Protein AF-A0A820FFM6-F1 (afdb_monomer)

pLDDT: mean 94.33, std 5.83, range [55.03, 98.25]

Radius of gyration: 18.82 Å; Cα contacts (8 Å, |Δi|>4): 56; chains: 1; bounding box: 44×36×46 Å

Foldseek 3Di:
DDPPQPDKAKAACCLQPRVVLVDIDIDGRPVCVVVVQVVCCVPPNDGDPVSVVVVVVVCVVCPPVNSVVSVVVSVVVVVVVVVVVVVVCCVPVPPD

Organism: NCBI:txid433720

Sequence (96 aa):
MDTDGRVIRLDSMSKVLSAGMRLGFLTAPIPLWQKLVYHQQVTSMHASSLSQMVALKLLEKWGLSGFHQHTEQISKFYENQKVLMVNAIKKHLNGI

Nearest PDB structures (foldseek):
  6t8p-assembly1_A  TM=9.773E-01  e=1.285E-06  Homo sapiens
  4ge4-assembly1_A  TM=9.831E-01  e=1.466E-06  Homo sapiens
  4gdy-assembly1_B  TM=9.717E-01  e=2.482E-06  Homo sapiens
  2vgz-assembly1_A  TM=9.719E-01  e=3.024E-06  Homo sapiens
  6t8p-assembly1_B  TM=9.700E-01  e=3.684E-06  Homo sapiens

Secondary structure (DSSP, 8-state):
--SSS-PPEEEEGGGTTTGGG--EEEE--HHHHHHHHHHHHHHT-SS-HHHHHHHHHHHH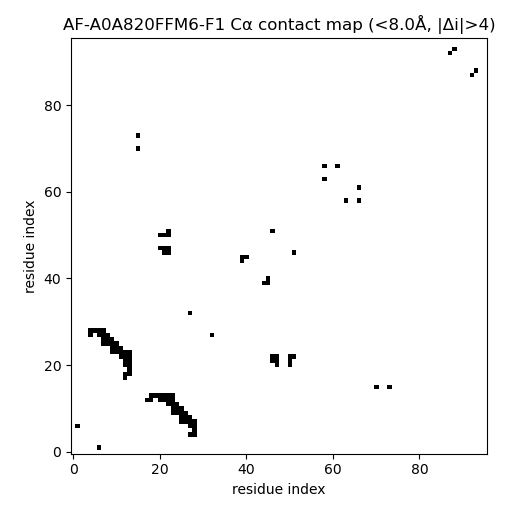HHHHHHHHHHHHHHHHHHHHHHHHHHHHHHHHSTT-

Structure (mmCIF, N/CA/C/O backbone):
data_AF-A0A820FFM6-F1
#
_entry.id   AF-A0A820FFM6-F1
#
loop_
_atom_site.group_PDB
_atom_site.id
_atom_site.type_symbol
_atom_site.label_atom_id
_atom_site.label_alt_id
_atom_site.label_comp_id
_atom_site.label_asym_id
_atom_site.labe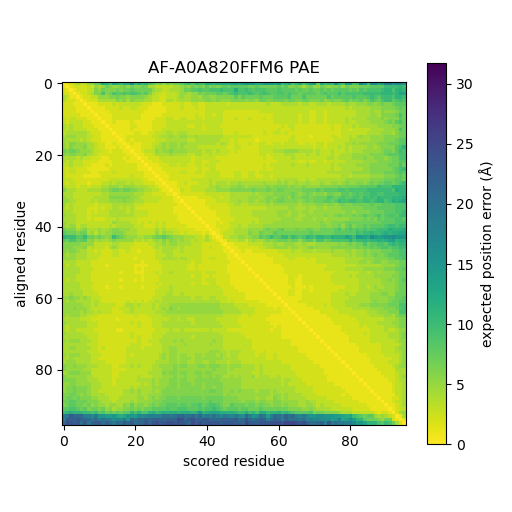l_entity_id
_atom_site.label_seq_id
_atom_site.pdbx_PDB_ins_code
_atom_site.Cartn_x
_atom_site.Cartn_y
_atom_site.Cartn_z
_atom_site.occupancy
_atom_site.B_iso_or_equiv
_atom_site.auth_seq_id
_atom_site.auth_comp_id
_atom_site.auth_asym_id
_atom_site.auth_atom_id
_atom_site.pdbx_PDB_model_num
ATOM 1 N N . MET A 1 1 ? 4.431 -20.718 2.292 1.00 77.81 1 MET A N 1
ATOM 2 C CA . MET A 1 1 ? 5.463 -19.873 1.652 1.00 77.81 1 MET A CA 1
ATOM 3 C C . MET A 1 1 ? 5.577 -20.307 0.199 1.00 77.81 1 MET A C 1
ATOM 5 O O . MET A 1 1 ? 5.335 -21.481 -0.055 1.00 77.81 1 MET A O 1
ATOM 9 N N . ASP A 1 2 ? 5.831 -19.391 -0.736 1.00 90.62 2 ASP A N 1
ATOM 10 C CA . ASP A 1 2 ? 5.903 -19.729 -2.166 1.00 90.62 2 ASP A CA 1
ATOM 11 C C . ASP A 1 2 ? 7.295 -20.270 -2.517 1.00 90.62 2 ASP A C 1
ATOM 13 O O . ASP A 1 2 ? 8.279 -19.546 -2.393 1.00 90.62 2 ASP A O 1
ATOM 17 N N . THR A 1 3 ? 7.373 -21.544 -2.900 1.00 93.38 3 THR A N 1
ATOM 18 C CA . THR A 1 3 ? 8.611 -22.225 -3.325 1.00 93.38 3 THR A CA 1
ATOM 19 C C . THR A 1 3 ? 8.693 -22.387 -4.837 1.00 93.38 3 THR A C 1
ATOM 21 O O . THR A 1 3 ? 9.787 -22.465 -5.385 1.00 93.38 3 THR A O 1
ATOM 24 N N . ASP A 1 4 ? 7.538 -22.399 -5.505 1.00 93.00 4 ASP A N 1
ATOM 25 C CA . ASP A 1 4 ? 7.421 -22.807 -6.907 1.00 93.00 4 ASP A CA 1
ATOM 26 C C . ASP A 1 4 ? 7.086 -21.614 -7.821 1.00 93.00 4 ASP A C 1
ATOM 28 O O . ASP A 1 4 ? 6.869 -21.785 -9.018 1.00 93.00 4 ASP A O 1
ATOM 32 N N . GLY A 1 5 ? 7.021 -20.397 -7.265 1.00 89.94 5 GLY A N 1
ATOM 33 C CA . GLY A 1 5 ? 6.787 -19.164 -8.018 1.00 89.94 5 GLY A CA 1
ATOM 34 C C . GLY A 1 5 ? 5.375 -19.071 -8.589 1.00 89.94 5 GLY A C 1
ATOM 35 O O . GLY A 1 5 ? 5.198 -18.626 -9.721 1.00 89.94 5 GLY A O 1
ATOM 36 N N . ARG A 1 6 ? 4.364 -19.514 -7.835 1.00 91.62 6 ARG A N 1
ATOM 37 C CA . ARG A 1 6 ? 2.951 -19.521 -8.267 1.00 91.62 6 ARG A CA 1
ATOM 38 C C . ARG A 1 6 ? 2.114 -18.400 -7.657 1.00 91.62 6 ARG A C 1
ATOM 40 O O . ARG A 1 6 ? 0.935 -18.277 -7.984 1.00 91.62 6 ARG A O 1
ATOM 47 N N . VAL A 1 7 ? 2.681 -17.613 -6.743 1.00 94.50 7 VAL A N 1
ATOM 48 C CA . VAL A 1 7 ? 1.937 -16.591 -6.004 1.00 94.50 7 VAL A CA 1
ATOM 49 C C . VAL A 1 7 ? 2.125 -15.220 -6.643 1.00 94.50 7 VAL A C 1
ATOM 51 O O . VAL A 1 7 ? 3.241 -14.748 -6.843 1.00 94.50 7 VAL A O 1
ATOM 54 N N . ILE A 1 8 ? 1.006 -14.543 -6.902 1.00 94.81 8 ILE A N 1
ATOM 55 C CA . ILE A 1 8 ? 0.973 -13.098 -7.136 1.00 94.81 8 ILE A CA 1
ATOM 56 C C . ILE A 1 8 ? 0.469 -12.447 -5.852 1.00 94.81 8 ILE A C 1
ATOM 58 O O . ILE A 1 8 ? -0.638 -12.735 -5.395 1.00 94.81 8 ILE A O 1
ATOM 62 N N . ARG A 1 9 ? 1.275 -11.562 -5.273 1.00 96.50 9 ARG A N 1
ATOM 63 C CA . ARG A 1 9 ? 0.908 -10.764 -4.107 1.00 96.50 9 ARG A CA 1
ATOM 64 C C . ARG A 1 9 ? 0.554 -9.353 -4.552 1.00 96.50 9 ARG A C 1
ATOM 66 O O . ARG A 1 9 ? 1.321 -8.725 -5.274 1.00 96.50 9 ARG A O 1
ATOM 73 N N . LEU A 1 10 ? -0.599 -8.870 -4.104 1.00 95.81 10 LEU A N 1
ATOM 74 C CA . LEU A 1 10 ? -1.082 -7.517 -4.357 1.00 95.81 10 LEU A CA 1
ATOM 75 C C . LEU A 1 10 ? -1.051 -6.735 -3.045 1.00 95.81 10 LEU A C 1
ATOM 77 O O . LEU A 1 10 ? -1.704 -7.125 -2.078 1.00 95.81 10 LEU A O 1
ATOM 81 N N . ASP A 1 11 ? -0.324 -5.625 -3.026 1.00 96.69 11 ASP A N 1
ATOM 82 C CA . ASP A 1 11 ? -0.213 -4.742 -1.872 1.00 96.69 11 ASP A CA 1
ATOM 83 C C . ASP A 1 11 ? -0.784 -3.356 -2.208 1.00 96.69 11 ASP A C 1
ATOM 85 O O . ASP A 1 11 ? -0.638 -2.833 -3.317 1.00 96.69 11 ASP A O 1
ATOM 89 N N . SER A 1 12 ? -1.450 -2.726 -1.237 1.00 96.06 12 SER A N 1
ATOM 90 C CA . SER A 1 12 ? -2.021 -1.387 -1.399 1.00 96.06 12 SER A CA 1
ATOM 91 C C . SER A 1 12 ? -1.703 -0.490 -0.214 1.00 96.06 12 SER A C 1
ATOM 93 O O . SER A 1 12 ? -1.849 -0.883 0.941 1.00 96.06 12 SER A O 1
ATOM 95 N N . MET A 1 13 ? -1.391 0.773 -0.509 1.00 96.19 13 MET A N 1
ATOM 96 C CA . MET A 1 13 ? -1.221 1.815 0.505 1.00 96.19 13 MET A CA 1
ATOM 97 C C . MET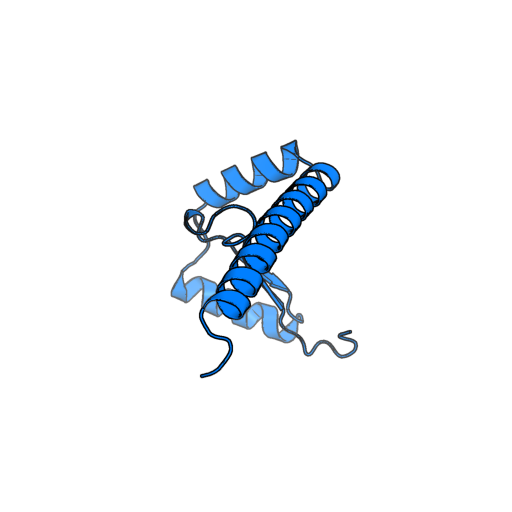 A 1 13 ? -2.553 2.380 1.013 1.00 96.19 13 MET A C 1
ATOM 99 O O . MET A 1 13 ? -2.559 3.234 1.896 1.00 96.19 13 MET A O 1
ATOM 103 N N . SER A 1 14 ? -3.696 1.898 0.510 1.00 96.56 14 SER A N 1
ATOM 104 C CA . SER A 1 14 ? -5.014 2.464 0.831 1.00 96.56 14 SER A CA 1
ATOM 105 C C . SER A 1 14 ? -5.393 2.359 2.309 1.00 96.56 14 SER A C 1
ATOM 107 O O . SER A 1 14 ? -6.161 3.176 2.810 1.00 96.56 14 SER A O 1
ATOM 109 N N . LYS A 1 15 ? -4.879 1.336 2.998 1.00 94.38 15 LYS A N 1
ATOM 110 C CA . LYS A 1 15 ? -5.149 1.058 4.419 1.00 94.38 15 LYS A CA 1
ATOM 111 C C . LYS A 1 15 ? -3.930 1.278 5.315 1.00 94.38 15 LYS A C 1
ATOM 113 O O . LYS A 1 15 ? -4.022 1.067 6.517 1.00 94.38 15 LYS A O 1
ATOM 118 N N . VAL A 1 16 ? -2.816 1.701 4.719 1.00 94.69 16 VAL A N 1
ATOM 119 C CA . VAL A 1 16 ? -1.551 1.957 5.415 1.00 94.69 16 VAL A CA 1
ATOM 120 C C . VAL A 1 16 ? -1.246 3.450 5.442 1.00 94.69 16 VAL A C 1
ATOM 122 O O . VAL A 1 16 ? -0.896 3.974 6.488 1.00 94.69 16 VAL A O 1
ATOM 125 N N . LEU A 1 17 ? -1.414 4.158 4.324 1.00 94.62 17 LEU A N 1
ATOM 126 C CA . LEU A 1 17 ? -1.203 5.605 4.240 1.00 94.62 17 LEU A CA 1
ATOM 127 C C . LEU A 1 17 ? -2.526 6.337 4.022 1.00 94.62 17 LEU A C 1
ATOM 129 O O . LEU A 1 17 ? -2.976 7.081 4.886 1.00 94.62 17 LEU A O 1
ATOM 133 N N . SER A 1 18 ? -3.161 6.129 2.867 1.00 95.00 18 SER A N 1
ATOM 134 C CA . SER A 1 18 ? -4.438 6.757 2.523 1.00 95.00 18 SER A CA 1
ATOM 135 C C . SER A 1 18 ? -5.029 6.151 1.253 1.00 95.00 18 SER A C 1
ATOM 137 O O . SER A 1 18 ? -4.336 5.972 0.248 1.00 95.00 18 SER A O 1
ATOM 139 N N . ALA A 1 19 ? -6.340 5.895 1.262 1.00 94.44 19 ALA A N 1
ATOM 140 C CA . ALA A 1 19 ? -7.079 5.420 0.092 1.00 94.44 19 ALA A CA 1
ATOM 141 C C . ALA A 1 19 ? -7.046 6.417 -1.080 1.00 94.44 19 ALA A C 1
ATOM 143 O O . ALA A 1 19 ? -7.035 5.997 -2.240 1.00 94.44 19 ALA A O 1
ATOM 144 N N . GLY A 1 20 ? -6.966 7.721 -0.789 1.00 94.75 20 GLY A N 1
ATOM 145 C CA . GLY A 1 20 ? -6.960 8.786 -1.796 1.00 94.75 20 GLY A CA 1
ATOM 146 C C . GLY A 1 20 ? -5.685 8.845 -2.640 1.00 94.75 20 GLY A C 1
ATOM 147 O O . GLY A 1 20 ? -5.712 9.382 -3.740 1.00 94.75 20 GLY A O 1
ATOM 148 N N . MET A 1 21 ? -4.582 8.244 -2.180 1.00 94.75 21 MET A N 1
ATOM 149 C CA . MET A 1 21 ? -3.323 8.229 -2.937 1.00 94.75 21 MET A CA 1
ATOM 150 C C . MET A 1 21 ? -3.382 7.326 -4.172 1.00 94.75 21 MET A C 1
ATOM 152 O O . MET A 1 21 ? -2.568 7.487 -5.075 1.00 94.75 21 MET A O 1
ATOM 156 N N . ARG A 1 22 ? -4.312 6.357 -4.201 1.00 94.75 22 ARG A N 1
ATOM 157 C CA . ARG A 1 22 ? -4.448 5.370 -5.288 1.00 94.75 22 ARG A CA 1
ATOM 158 C C . ARG A 1 22 ? -3.132 4.650 -5.624 1.00 94.75 22 ARG A C 1
ATOM 160 O O . ARG A 1 22 ? -2.865 4.343 -6.780 1.00 94.75 22 ARG A O 1
ATOM 167 N N . LEU A 1 23 ? -2.329 4.357 -4.596 1.00 96.38 23 LEU A N 1
ATOM 168 C CA . LEU A 1 23 ? -1.052 3.656 -4.725 1.00 96.38 23 LEU A CA 1
ATOM 169 C C . LEU A 1 23 ? -1.147 2.195 -4.286 1.00 96.38 23 LEU A C 1
ATOM 171 O O . LEU A 1 23 ? -1.739 1.852 -3.255 1.00 96.38 23 LEU A O 1
ATOM 175 N N . GLY A 1 24 ? -0.492 1.346 -5.062 1.00 95.00 24 GLY A N 1
ATOM 176 C CA . GLY A 1 24 ? -0.275 -0.060 -4.773 1.00 95.00 24 GLY A CA 1
ATOM 177 C C . GLY A 1 24 ? 0.901 -0.581 -5.581 1.00 95.00 24 GLY A C 1
ATOM 178 O O . GLY A 1 24 ? 1.402 0.097 -6.477 1.00 95.00 24 GLY A O 1
ATOM 179 N N . PHE A 1 25 ? 1.338 -1.779 -5.236 1.00 94.62 25 PHE A N 1
ATOM 180 C CA . PHE A 1 25 ? 2.379 -2.506 -5.944 1.00 94.62 25 PHE A CA 1
ATOM 181 C C . PHE A 1 25 ? 2.046 -3.995 -5.909 1.00 94.62 25 PHE A C 1
ATOM 183 O O . PHE A 1 25 ? 1.140 -4.434 -5.199 1.00 94.62 25 PHE A O 1
ATOM 190 N N . LEU A 1 26 ? 2.756 -4.772 -6.713 1.00 94.88 26 LEU A N 1
ATOM 191 C CA . LEU A 1 26 ? 2.581 -6.211 -6.754 1.00 94.88 26 LEU A CA 1
ATOM 192 C C . LEU A 1 26 ? 3.931 -6.907 -6.803 1.00 94.88 26 LEU A C 1
ATOM 194 O O . LEU A 1 26 ? 4.887 -6.382 -7.372 1.00 94.88 26 LEU A O 1
ATOM 198 N N . THR A 1 27 ? 3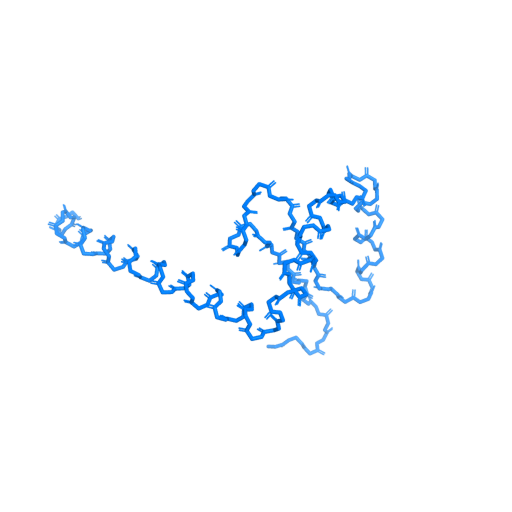.962 -8.116 -6.261 1.00 95.12 27 THR A N 1
ATOM 199 C CA . THR A 1 27 ? 5.091 -9.039 -6.360 1.00 95.12 27 THR A CA 1
ATOM 200 C C . THR A 1 27 ? 4.607 -10.275 -7.103 1.00 95.12 27 THR A C 1
ATOM 202 O O . THR A 1 27 ? 3.622 -10.891 -6.700 1.00 95.12 27 THR A O 1
ATOM 205 N N . ALA A 1 28 ? 5.266 -10.624 -8.205 1.00 94.12 28 ALA A N 1
ATOM 206 C CA . ALA A 1 28 ? 4.859 -11.720 -9.081 1.00 94.12 28 ALA A CA 1
ATOM 207 C C . ALA A 1 28 ? 6.083 -12.451 -9.657 1.00 94.12 28 ALA A C 1
ATOM 209 O O . ALA A 1 28 ? 7.152 -11.847 -9.776 1.00 94.12 28 ALA A O 1
ATOM 210 N N . PRO A 1 29 ? 5.938 -13.726 -10.059 1.00 94.00 29 PRO A N 1
ATOM 211 C CA . PRO A 1 29 ? 6.990 -14.464 -10.749 1.00 94.00 29 PRO A CA 1
ATOM 212 C C . PRO A 1 29 ? 7.289 -13.845 -12.125 1.00 94.00 29 PRO A C 1
ATOM 214 O O . PRO A 1 29 ? 6.390 -13.368 -12.826 1.00 94.00 29 PRO A O 1
ATOM 217 N N . ILE A 1 30 ? 8.560 -13.896 -12.535 1.00 90.88 30 ILE A N 1
ATOM 218 C CA . ILE A 1 30 ? 9.074 -13.262 -13.765 1.00 90.88 30 ILE A CA 1
ATOM 219 C C . ILE A 1 30 ? 8.237 -13.590 -15.021 1.00 90.88 30 ILE A C 1
ATOM 221 O O . ILE A 1 30 ? 7.929 -12.656 -15.765 1.00 90.88 30 ILE A O 1
ATOM 225 N N . PRO A 1 31 ? 7.786 -14.844 -15.261 1.00 89.56 31 PRO A N 1
ATOM 226 C CA . PRO A 1 31 ? 6.984 -15.169 -16.446 1.00 89.56 31 PRO A CA 1
ATOM 227 C C . PRO A 1 31 ? 5.645 -14.419 -16.533 1.00 89.56 31 PRO A C 1
ATOM 229 O O . PRO A 1 31 ? 5.116 -14.215 -17.627 1.00 89.56 31 PRO A O 1
ATOM 232 N N . LEU A 1 32 ? 5.077 -14.013 -15.392 1.00 90.50 32 LEU A N 1
ATOM 233 C CA . LEU A 1 32 ? 3.811 -13.274 -15.325 1.00 90.50 32 LEU A CA 1
ATOM 234 C C . LEU A 1 32 ? 4.028 -11.759 -15.264 1.00 90.50 32 LEU A C 1
ATOM 236 O O . LEU A 1 32 ? 3.171 -11.006 -15.724 1.00 90.50 32 LEU A O 1
ATOM 240 N N . TRP A 1 33 ? 5.183 -11.312 -14.762 1.00 91.56 33 TRP A N 1
ATOM 241 C CA . TRP A 1 33 ? 5.524 -9.896 -14.624 1.00 91.56 33 TRP A CA 1
ATOM 242 C C . TRP A 1 33 ? 5.386 -9.115 -15.938 1.00 91.56 33 TRP A C 1
ATOM 244 O O . TRP A 1 33 ? 4.712 -8.088 -15.970 1.00 91.56 33 TRP A O 1
ATOM 254 N N . GLN A 1 34 ? 5.949 -9.620 -17.043 1.00 90.69 34 GLN A N 1
ATOM 255 C CA . GLN A 1 34 ? 5.893 -8.927 -18.341 1.00 90.69 34 GLN A CA 1
ATOM 256 C C . GLN A 1 34 ? 4.453 -8.699 -18.819 1.00 90.69 34 GLN A C 1
ATOM 258 O O . GLN A 1 34 ? 4.106 -7.601 -19.251 1.00 90.69 34 GLN A O 1
ATOM 263 N N . LYS A 1 35 ? 3.588 -9.712 -18.684 1.00 93.06 35 LYS A N 1
ATOM 264 C CA . LYS A 1 35 ? 2.173 -9.613 -19.073 1.00 93.06 35 LYS A CA 1
ATOM 265 C C . LYS A 1 35 ? 1.431 -8.566 -18.240 1.00 93.06 35 LYS A C 1
ATOM 267 O O . LYS A 1 35 ? 0.625 -7.815 -18.784 1.00 93.06 35 LYS A O 1
ATOM 272 N N . LEU A 1 36 ? 1.730 -8.489 -16.942 1.00 93.06 36 LEU A N 1
ATOM 273 C CA . LEU A 1 36 ? 1.148 -7.493 -16.040 1.00 93.06 36 LEU A CA 1
ATOM 274 C C . LEU A 1 36 ? 1.585 -6.071 -16.405 1.00 93.06 36 LEU A C 1
ATOM 276 O O . LEU A 1 36 ? 0.750 -5.171 -16.425 1.00 93.06 36 LEU A O 1
ATOM 280 N N . VAL A 1 37 ? 2.861 -5.871 -16.748 1.00 92.50 37 VAL A N 1
ATOM 281 C CA . VAL A 1 37 ? 3.372 -4.565 -17.190 1.00 92.50 37 VAL A CA 1
ATOM 282 C C . VAL A 1 37 ? 2.688 -4.115 -18.482 1.00 92.50 37 VAL A C 1
ATOM 284 O O . VAL A 1 37 ? 2.220 -2.979 -18.544 1.00 92.50 37 VAL A O 1
ATOM 287 N N . TYR A 1 38 ? 2.547 -4.994 -19.480 1.00 94.06 38 TYR A N 1
ATOM 288 C CA . TYR A 1 38 ? 1.835 -4.650 -20.717 1.00 94.06 38 TYR A CA 1
ATOM 289 C C . TYR A 1 38 ? 0.369 -4.291 -20.462 1.00 94.06 38 TYR A C 1
ATOM 291 O O . TYR A 1 38 ? -0.123 -3.287 -20.975 1.00 94.06 38 TYR A O 1
ATOM 299 N N . HIS A 1 39 ? -0.321 -5.061 -19.617 1.00 94.50 39 HIS A N 1
ATOM 300 C CA . HIS A 1 39 ? -1.693 -4.750 -19.223 1.00 94.50 39 HIS A CA 1
ATOM 301 C C . HIS A 1 39 ? -1.792 -3.399 -18.489 1.00 94.50 39 HIS A C 1
ATOM 303 O O . HIS A 1 39 ? -2.705 -2.610 -18.735 1.00 94.50 39 HIS A O 1
ATOM 309 N N . GLN A 1 40 ? -0.839 -3.091 -17.607 1.00 92.88 40 GLN A N 1
ATOM 310 C CA . GLN A 1 40 ? -0.794 -1.819 -16.888 1.00 92.88 40 GLN A CA 1
ATOM 311 C C . GLN A 1 40 ? -0.598 -0.636 -17.848 1.00 92.88 40 GLN A C 1
ATOM 313 O O . GLN A 1 40 ? -1.286 0.377 -17.716 1.00 92.88 40 GLN A O 1
ATOM 318 N N . GLN A 1 41 ? 0.282 -0.783 -18.842 1.00 93.88 41 GLN A N 1
ATOM 319 C CA . GLN A 1 41 ? 0.560 0.240 -19.851 1.00 93.88 41 GLN A CA 1
ATOM 320 C C . GLN A 1 41 ? -0.680 0.621 -20.667 1.00 93.88 41 GLN A C 1
ATOM 322 O O . GLN A 1 41 ? -0.901 1.805 -20.896 1.00 93.88 41 GLN A O 1
ATOM 327 N N . VAL A 1 42 ? -1.516 -0.346 -21.056 1.00 95.69 42 VAL A N 1
ATOM 328 C CA . VAL A 1 42 ? -2.717 -0.064 -21.866 1.00 95.69 42 VAL A CA 1
ATOM 329 C C . VAL A 1 42 ? -3.918 0.417 -21.050 1.00 95.69 42 VAL A C 1
ATOM 331 O O . VAL A 1 42 ? -4.823 1.029 -21.607 1.00 95.69 42 VAL A O 1
ATOM 334 N N . THR A 1 43 ? -3.953 0.147 -19.741 1.00 93.62 43 THR A N 1
ATOM 335 C CA . THR A 1 43 ? -5.110 0.482 -18.893 1.00 93.62 43 THR A CA 1
ATOM 336 C C . THR A 1 43 ? -4.962 1.816 -18.179 1.00 93.62 43 THR A C 1
ATOM 338 O O . THR A 1 43 ? -5.827 2.678 -18.284 1.00 93.62 43 THR A O 1
ATOM 341 N N . SER A 1 44 ?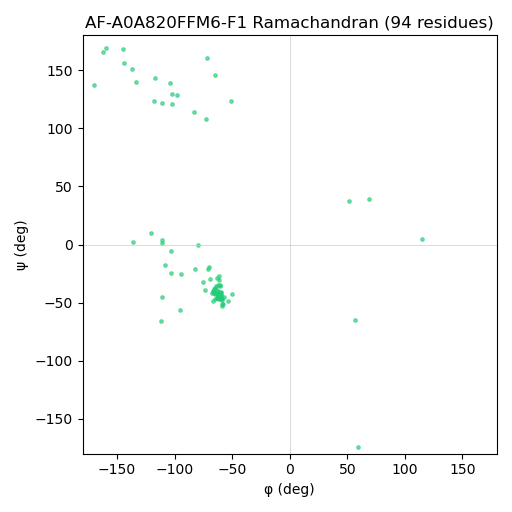 -3.889 1.985 -17.410 1.00 89.19 44 SER A N 1
ATOM 342 C CA . SER A 1 44 ? -3.713 3.150 -16.534 1.00 89.19 44 SER A CA 1
ATOM 343 C C . SER A 1 44 ? -2.311 3.750 -16.589 1.00 89.19 44 SER A C 1
ATOM 345 O O . SER A 1 44 ? -2.048 4.726 -15.896 1.00 89.19 44 SER A O 1
ATOM 347 N N . MET A 1 45 ? -1.431 3.204 -17.436 1.00 91.81 45 MET A N 1
ATOM 348 C CA . MET A 1 45 ? -0.010 3.525 -17.595 1.00 91.81 45 MET A CA 1
ATOM 349 C C . MET A 1 45 ? 0.825 3.384 -16.316 1.00 91.81 45 MET A C 1
ATOM 351 O O . MET A 1 45 ? 1.718 2.546 -16.254 1.00 91.81 45 MET A O 1
ATOM 355 N N . HIS A 1 46 ? 0.558 4.191 -15.297 1.00 91.19 46 HIS A N 1
ATOM 356 C CA . HIS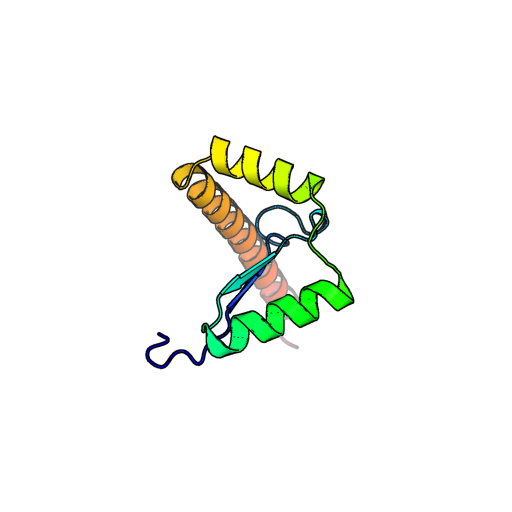 A 1 46 ? 1.230 4.204 -14.001 1.00 91.19 46 HIS A CA 1
ATOM 357 C C . HIS A 1 46 ? 0.364 4.958 -12.981 1.00 91.19 46 HIS A C 1
ATOM 359 O O . HIS A 1 46 ? -0.573 5.671 -13.334 1.00 91.19 46 HIS A O 1
ATOM 365 N N . ALA A 1 47 ? 0.672 4.810 -11.693 1.00 93.38 47 ALA A N 1
ATOM 366 C CA . ALA A 1 47 ? 0.008 5.601 -10.663 1.00 93.38 47 ALA A CA 1
ATOM 367 C C . ALA A 1 47 ? 0.459 7.073 -10.703 1.00 93.38 47 ALA A C 1
ATOM 369 O O . ALA A 1 47 ? 1.538 7.376 -11.204 1.00 93.38 47 ALA A O 1
ATOM 370 N N . SER A 1 48 ? -0.318 7.991 -10.121 1.00 95.38 48 SER A N 1
ATOM 371 C CA . SER A 1 48 ? 0.013 9.427 -10.091 1.00 95.38 48 SER A CA 1
ATOM 372 C C . SER A 1 48 ? 1.434 9.701 -9.581 1.00 95.38 48 SER A C 1
ATOM 374 O O . SER A 1 48 ? 1.770 9.342 -8.449 1.00 95.38 48 SER A O 1
ATOM 376 N N . SER A 1 49 ? 2.251 10.387 -10.385 1.00 96.19 49 SER A N 1
ATOM 377 C CA . SER A 1 49 ? 3.637 10.730 -10.033 1.00 96.19 49 SER A CA 1
ATOM 378 C C . SER A 1 49 ? 3.726 11.599 -8.779 1.00 96.19 49 SER A C 1
ATOM 380 O O . SER A 1 49 ? 4.621 11.407 -7.962 1.00 96.19 49 SER A O 1
ATOM 382 N N . LEU A 1 50 ? 2.767 12.509 -8.568 1.00 96.69 50 LEU A N 1
ATOM 383 C CA . LEU A 1 50 ? 2.712 13.317 -7.348 1.00 96.69 50 LEU A CA 1
ATOM 384 C C . LEU A 1 50 ? 2.503 12.432 -6.113 1.00 96.69 50 LEU A C 1
ATOM 386 O O . LEU A 1 50 ? 3.213 12.574 -5.119 1.00 96.69 50 LEU A O 1
ATOM 390 N N . SER A 1 51 ? 1.564 11.485 -6.186 1.00 96.88 51 SER A N 1
ATOM 391 C CA . SER A 1 51 ? 1.315 10.542 -5.095 1.00 96.88 51 SER A CA 1
ATOM 392 C C . SER A 1 51 ? 2.541 9.671 -4.829 1.00 96.88 51 SER A C 1
ATOM 394 O O . SER A 1 51 ? 2.905 9.491 -3.667 1.00 96.88 51 SER A O 1
ATOM 396 N N . GLN A 1 52 ? 3.208 9.183 -5.883 1.00 97.00 52 GLN A N 1
ATOM 397 C CA . GLN A 1 52 ? 4.457 8.423 -5.764 1.00 97.00 52 GLN A CA 1
ATOM 398 C C . GLN A 1 52 ? 5.552 9.241 -5.061 1.00 97.00 52 GLN A C 1
ATOM 400 O O . GLN A 1 52 ? 6.173 8.739 -4.129 1.00 97.00 52 GLN A O 1
ATOM 405 N N 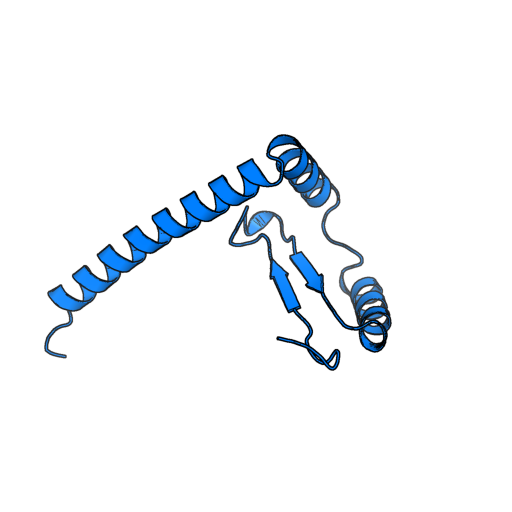. MET A 1 53 ? 5.741 10.510 -5.437 1.00 97.94 53 MET A N 1
ATOM 406 C CA . MET A 1 53 ? 6.745 11.392 -4.829 1.00 97.94 53 MET A CA 1
ATOM 407 C C . MET A 1 53 ? 6.465 11.683 -3.354 1.00 97.94 53 MET A C 1
ATOM 409 O O . MET A 1 53 ? 7.384 11.646 -2.536 1.00 97.94 53 MET A O 1
ATOM 413 N N . VAL A 1 54 ? 5.205 11.941 -2.994 1.00 97.69 54 VAL A N 1
ATOM 414 C CA . VAL A 1 54 ? 4.808 12.148 -1.594 1.00 97.69 54 VAL A CA 1
ATOM 415 C C . VAL A 1 54 ? 5.056 10.883 -0.773 1.00 97.69 54 VAL A C 1
ATOM 417 O O . VAL A 1 54 ? 5.646 10.962 0.304 1.00 97.69 54 VAL A O 1
ATOM 420 N N . ALA A 1 55 ? 4.652 9.715 -1.288 1.00 97.06 55 ALA A N 1
ATOM 421 C CA . ALA A 1 55 ? 4.890 8.436 -0.625 1.00 97.06 55 ALA A CA 1
ATOM 422 C C . ALA A 1 55 ? 6.388 8.171 -0.441 1.00 97.06 55 ALA A C 1
ATOM 424 O O . ALA A 1 55 ? 6.814 7.820 0.654 1.00 97.06 55 ALA A O 1
ATOM 425 N N . LEU A 1 56 ? 7.186 8.391 -1.489 1.00 97.44 56 LEU A N 1
ATOM 426 C CA . LEU A 1 56 ? 8.632 8.208 -1.460 1.00 97.44 56 LEU A CA 1
ATOM 427 C C . LEU A 1 56 ? 9.276 9.089 -0.389 1.00 97.44 56 LEU A C 1
ATOM 429 O O . LEU A 1 56 ? 9.962 8.571 0.483 1.00 97.44 56 LEU A O 1
ATOM 433 N N . LYS A 1 57 ? 9.005 10.400 -0.396 1.00 98.19 57 LYS A N 1
ATOM 434 C CA . LYS A 1 57 ? 9.598 11.335 0.575 1.00 98.19 57 LYS A CA 1
ATOM 435 C C . LYS A 1 57 ? 9.192 11.026 2.012 1.00 98.19 57 LYS A C 1
ATOM 437 O O . LYS A 1 57 ? 9.998 11.194 2.925 1.00 98.19 57 LYS A O 1
ATOM 442 N N . LEU A 1 58 ? 7.962 10.559 2.220 1.00 97.69 58 LEU A N 1
ATOM 443 C CA . LEU A 1 58 ? 7.496 10.121 3.531 1.00 97.69 58 LEU A CA 1
ATOM 444 C C . LEU A 1 58 ? 8.241 8.867 4.004 1.00 97.69 58 LEU A C 1
ATOM 446 O O . LEU A 1 58 ? 8.743 8.846 5.125 1.00 97.69 58 LEU A O 1
ATOM 450 N N . LEU A 1 59 ? 8.339 7.848 3.147 1.00 96.75 59 LEU A N 1
ATOM 451 C CA . LEU A 1 59 ? 9.015 6.589 3.461 1.00 96.75 59 LEU A CA 1
ATOM 452 C C . LEU A 1 59 ? 10.524 6.782 3.663 1.00 96.75 59 LEU A C 1
ATOM 454 O O . LEU A 1 59 ? 11.083 6.203 4.588 1.00 96.75 59 LEU A O 1
ATOM 458 N N . GLU A 1 60 ? 11.170 7.638 2.866 1.00 97.94 60 GLU A N 1
ATOM 459 C CA . GLU A 1 60 ? 12.571 8.041 3.059 1.00 97.94 60 GLU A CA 1
ATOM 460 C C . GLU A 1 60 ? 12.772 8.723 4.418 1.00 97.94 60 GLU A C 1
ATOM 462 O O . GLU A 1 60 ? 13.714 8.400 5.138 1.00 97.94 60 GLU A O 1
ATOM 467 N N . LYS A 1 61 ? 11.870 9.640 4.797 1.00 98.12 61 LYS A N 1
ATOM 468 C CA . LYS A 1 61 ? 11.938 10.354 6.080 1.00 98.12 61 LYS A CA 1
ATOM 469 C C . LYS A 1 61 ? 11.718 9.430 7.278 1.00 98.12 61 LYS A C 1
ATOM 471 O O . LYS A 1 61 ? 12.354 9.613 8.311 1.00 98.12 61 LYS A O 1
ATOM 476 N N . TRP A 1 62 ? 10.785 8.489 7.176 1.00 97.81 62 TRP A N 1
ATOM 477 C CA . TRP A 1 62 ? 10.497 7.534 8.247 1.00 97.81 62 TRP A CA 1
ATOM 478 C C . TRP A 1 62 ? 11.558 6.444 8.372 1.00 97.81 62 TRP A C 1
ATOM 480 O O . TRP A 1 62 ? 11.792 5.939 9.471 1.00 97.81 62 TRP A O 1
ATOM 490 N N . GLY A 1 63 ? 12.164 6.052 7.253 1.00 97.69 63 GLY A N 1
ATOM 491 C CA . GLY A 1 63 ? 12.922 4.816 7.171 1.00 97.69 63 GLY A CA 1
ATOM 492 C C . GLY A 1 63 ? 12.061 3.591 7.501 1.00 97.69 63 GLY A C 1
ATOM 493 O O . GLY A 1 63 ? 10.846 3.665 7.719 1.00 97.69 63 GLY A O 1
ATOM 494 N N . LEU A 1 64 ? 12.706 2.427 7.560 1.00 96.06 64 LEU A N 1
ATOM 495 C CA . LEU A 1 64 ? 12.009 1.173 7.842 1.00 96.06 64 LEU A CA 1
ATOM 496 C C . LEU A 1 64 ? 11.436 1.137 9.270 1.00 96.06 64 LEU A C 1
ATOM 498 O O . LEU A 1 64 ? 10.323 0.659 9.479 1.00 96.06 64 LEU A O 1
ATOM 502 N N . SER A 1 65 ? 12.164 1.685 10.246 1.00 97.56 65 SER A N 1
ATOM 503 C CA . SER A 1 65 ? 11.733 1.735 11.648 1.00 97.56 65 SER A CA 1
ATOM 504 C C . SER A 1 65 ? 10.488 2.601 11.842 1.00 97.56 65 SER A C 1
ATOM 506 O O . SER A 1 65 ? 9.528 2.150 12.466 1.00 97.56 65 SER A O 1
ATOM 508 N N . GLY A 1 66 ? 10.460 3.808 11.265 1.00 97.88 66 GLY A N 1
ATOM 509 C CA . GLY A 1 66 ? 9.298 4.692 11.335 1.00 97.88 66 GLY A CA 1
ATOM 510 C C . GLY A 1 66 ? 8.086 4.110 10.607 1.00 97.88 66 GLY A C 1
ATOM 511 O O . GLY A 1 66 ? 6.966 4.202 11.108 1.00 97.88 66 GLY A O 1
ATOM 512 N N . PHE A 1 67 ? 8.301 3.431 9.475 1.00 97.31 67 PHE A N 1
ATOM 513 C CA . PHE A 1 67 ? 7.226 2.720 8.785 1.00 97.31 67 PHE A CA 1
ATOM 514 C C . PHE A 1 67 ? 6.633 1.597 9.649 1.00 97.31 67 PHE A C 1
ATOM 516 O O . PHE A 1 67 ? 5.411 1.508 9.778 1.00 97.31 67 PHE A O 1
ATOM 523 N N . HIS A 1 68 ? 7.469 0.781 10.300 1.00 97.25 68 HIS A N 1
ATOM 524 C CA . HIS A 1 68 ? 6.988 -0.254 11.217 1.00 97.25 68 HIS A CA 1
ATOM 525 C C . HIS A 1 68 ? 6.207 0.333 12.393 1.00 97.25 68 HIS A C 1
ATOM 527 O O . HIS A 1 68 ? 5.095 -0.123 12.667 1.00 97.25 68 HIS A O 1
ATOM 533 N N . GLN A 1 69 ? 6.730 1.385 13.025 1.00 98.06 69 GLN A N 1
ATOM 534 C CA . GLN A 1 69 ? 6.043 2.078 14.113 1.00 98.06 69 GLN A CA 1
ATOM 535 C C . GLN A 1 69 ? 4.662 2.589 13.675 1.00 98.06 69 GLN A C 1
ATOM 537 O O . GLN A 1 69 ? 3.673 2.385 14.378 1.00 98.06 69 GLN A O 1
ATOM 542 N N . HIS A 1 70 ? 4.574 3.200 12.492 1.00 97.31 70 HIS A N 1
ATOM 543 C CA . HIS A 1 70 ? 3.312 3.663 11.913 1.00 97.31 70 HIS A CA 1
ATOM 544 C C . HIS A 1 70 ? 2.321 2.508 11.694 1.00 97.31 70 HIS A C 1
ATOM 546 O O . HIS A 1 70 ? 1.157 2.593 12.087 1.00 97.31 70 HIS A O 1
ATOM 552 N N . THR A 1 71 ? 2.775 1.383 11.131 1.00 96.94 71 THR A N 1
ATOM 553 C CA . THR A 1 71 ? 1.907 0.207 10.931 1.00 96.94 71 THR A CA 1
ATOM 554 C C . THR A 1 71 ? 1.422 -0.402 12.249 1.00 96.94 71 THR A C 1
ATOM 556 O O . THR A 1 71 ? 0.271 -0.830 12.342 1.00 96.94 71 THR A O 1
ATOM 559 N N . GLU A 1 72 ? 2.253 -0.387 13.291 1.00 97.75 72 GLU A N 1
ATOM 560 C CA . GLU A 1 72 ? 1.884 -0.861 14.624 1.00 97.75 72 GLU A CA 1
ATOM 561 C C . GLU A 1 72 ? 0.832 0.050 15.272 1.00 97.75 72 GLU A C 1
ATOM 563 O O . GLU A 1 72 ? -0.145 -0.436 15.845 1.00 97.75 72 GLU A O 1
ATOM 568 N N . GLN A 1 73 ? 0.982 1.371 15.131 1.00 97.38 73 GLN A N 1
ATOM 569 C CA . GLN A 1 73 ? -0.011 2.348 15.585 1.00 97.38 73 GLN A CA 1
ATOM 570 C C . GLN A 1 73 ? -1.367 2.127 14.904 1.00 97.38 73 GLN A C 1
ATOM 572 O O . GLN A 1 73 ? -2.396 2.100 15.582 1.00 97.38 73 GLN A O 1
ATOM 577 N N . ILE A 1 74 ? -1.375 1.898 13.585 1.00 96.94 74 ILE A N 1
ATOM 578 C CA . ILE A 1 74 ? -2.595 1.558 12.840 1.00 96.94 74 ILE A CA 1
ATOM 579 C C . ILE A 1 74 ? -3.206 0.253 13.360 1.00 96.94 74 ILE A C 1
ATOM 581 O O . ILE A 1 74 ? -4.415 0.194 13.592 1.00 96.94 74 ILE A O 1
ATOM 585 N N . SER A 1 75 ? -2.394 -0.785 13.572 1.00 97.06 75 SER A N 1
ATOM 586 C CA . SER A 1 75 ? -2.872 -2.072 14.088 1.00 97.06 75 SER A CA 1
ATOM 587 C C . SER A 1 75 ? -3.542 -1.918 15.455 1.00 97.06 75 SER A C 1
ATOM 589 O O . SER A 1 75 ? -4.664 -2.387 15.641 1.00 97.06 75 SER A O 1
ATOM 591 N N . LYS A 1 76 ? -2.904 -1.195 16.386 1.00 97.94 76 LYS A N 1
ATOM 592 C CA . LYS A 1 76 ? -3.450 -0.896 17.721 1.00 97.94 76 LYS A CA 1
ATOM 593 C C . LYS A 1 76 ? -4.755 -0.105 17.642 1.00 97.94 76 LYS A C 1
ATOM 595 O O . LYS A 1 76 ? -5.708 -0.402 18.359 1.00 97.94 76 LYS A O 1
ATOM 600 N N . PHE A 1 77 ? -4.829 0.875 16.742 1.00 96.94 77 PHE A N 1
ATOM 601 C CA . PHE A 1 77 ? -6.054 1.637 16.514 1.00 96.94 77 PHE A CA 1
ATOM 602 C C . PHE A 1 77 ? -7.213 0.725 16.082 1.00 96.94 77 PHE A C 1
ATOM 604 O O . PHE A 1 77 ? -8.277 0.743 16.701 1.00 96.94 77 PHE A O 1
ATOM 611 N N . TYR A 1 78 ? -7.008 -0.121 15.068 1.00 96.75 78 TYR A N 1
ATOM 612 C CA . TYR A 1 78 ? -8.056 -1.032 14.594 1.00 96.75 78 TYR A CA 1
ATOM 613 C C . TYR A 1 78 ? -8.383 -2.147 15.588 1.00 96.75 78 TYR A C 1
ATOM 615 O O . TYR A 1 78 ? -9.529 -2.594 15.647 1.00 96.75 78 TYR A O 1
ATOM 623 N N . GLU A 1 79 ? -7.421 -2.575 16.402 1.00 97.81 79 GLU A N 1
ATOM 624 C CA . GLU A 1 79 ? -7.671 -3.505 17.496 1.00 97.81 79 GLU A CA 1
ATOM 625 C C . GLU A 1 79 ? -8.649 -2.922 18.522 1.00 97.81 79 GLU A C 1
ATOM 627 O O . GLU A 1 79 ? -9.621 -3.592 18.878 1.00 97.81 79 GLU A O 1
ATOM 632 N N . ASN A 1 80 ? -8.465 -1.661 18.917 1.00 97.75 80 ASN A N 1
ATOM 633 C CA . ASN A 1 80 ? -9.388 -0.976 19.822 1.00 97.75 80 ASN A CA 1
ATOM 634 C C . ASN A 1 80 ? -10.794 -0.867 19.213 1.00 97.75 80 ASN A C 1
ATOM 636 O O . ASN A 1 80 ? -11.782 -1.208 19.867 1.00 97.75 80 ASN A O 1
ATOM 640 N N . GLN A 1 81 ? -10.891 -0.479 17.936 1.00 97.50 81 GLN A N 1
ATOM 641 C CA . GLN A 1 81 ? -12.173 -0.408 17.224 1.00 97.50 81 GLN A CA 1
ATOM 642 C C . GLN A 1 81 ? -12.870 -1.778 17.164 1.00 97.50 81 GLN A C 1
ATOM 644 O O . GLN A 1 81 ? -14.075 -1.873 17.400 1.00 97.50 81 GLN A O 1
ATOM 649 N N . LYS A 1 82 ? -12.113 -2.853 16.906 1.00 97.94 82 LYS A N 1
ATOM 650 C CA . LYS A 1 82 ? -12.612 -4.236 16.920 1.00 97.94 82 LYS A CA 1
ATOM 651 C C . LYS A 1 82 ? -13.175 -4.605 18.294 1.00 97.94 82 LYS A C 1
ATOM 653 O O . LYS A 1 82 ? -14.270 -5.154 18.359 1.00 97.94 82 LYS A O 1
ATOM 658 N N . VAL A 1 83 ? -12.459 -4.308 19.382 1.00 98.25 83 VAL A N 1
ATOM 659 C CA . VAL A 1 83 ? -12.914 -4.614 20.752 1.00 98.25 83 VAL A CA 1
ATOM 660 C C . VAL A 1 83 ? -14.222 -3.891 21.070 1.00 98.25 83 VAL A C 1
ATOM 662 O O . VAL A 1 83 ? -15.166 -4.520 21.550 1.00 98.25 83 VAL A O 1
ATOM 665 N N . LEU A 1 84 ? -14.314 -2.597 20.748 1.00 97.88 84 LEU A N 1
ATOM 666 C CA . LEU A 1 84 ? -15.536 -1.815 20.948 1.00 97.88 84 LEU A CA 1
ATOM 667 C C . LEU A 1 84 ? -16.717 -2.400 20.165 1.00 97.88 84 LEU A C 1
ATOM 669 O O . LEU A 1 84 ? -17.794 -2.586 20.731 1.00 97.88 84 LEU A O 1
ATOM 673 N N . MET A 1 85 ? -16.502 -2.751 18.895 1.00 97.44 85 MET A N 1
ATOM 674 C CA . MET A 1 85 ? -17.531 -3.354 18.048 1.00 97.44 85 MET A CA 1
ATOM 675 C C . MET A 1 85 ? -18.010 -4.698 18.608 1.00 97.44 85 MET A C 1
ATOM 677 O O . MET A 1 85 ? -19.212 -4.918 18.731 1.00 97.44 85 MET A O 1
ATOM 681 N N . VAL A 1 86 ? -17.091 -5.582 19.007 1.00 97.00 86 VAL A N 1
ATOM 682 C CA . VAL A 1 86 ? -17.434 -6.890 19.590 1.00 97.00 86 VAL A CA 1
ATOM 683 C C . VAL A 1 86 ? -18.212 -6.731 20.897 1.00 97.00 86 VAL A C 1
ATOM 685 O O . VAL A 1 86 ? -19.184 -7.450 21.121 1.00 97.00 86 VAL A O 1
ATOM 688 N N . ASN A 1 87 ? -17.831 -5.780 21.751 1.00 96.81 87 ASN A N 1
ATOM 689 C CA . ASN A 1 87 ? -18.548 -5.514 22.999 1.00 96.81 87 ASN A CA 1
ATOM 690 C C . ASN A 1 87 ? -19.956 -4.962 22.743 1.00 96.81 87 ASN A C 1
ATOM 692 O O . ASN A 1 87 ? -20.904 -5.383 23.405 1.00 96.81 87 ASN A O 1
ATOM 696 N N . ALA A 1 88 ? -20.111 -4.069 21.762 1.00 96.62 88 ALA A N 1
ATOM 697 C CA . ALA A 1 88 ? -21.415 -3.557 21.356 1.00 96.62 88 ALA A CA 1
ATOM 698 C C . ALA A 1 88 ? -22.315 -4.677 20.811 1.00 96.62 88 ALA A C 1
ATOM 700 O O . ALA A 1 88 ? -23.469 -4.786 21.222 1.00 96.62 88 ALA A O 1
ATOM 701 N N . ILE A 1 89 ? -21.768 -5.556 19.965 1.00 96.38 89 ILE A N 1
ATOM 702 C CA . ILE A 1 89 ? -22.471 -6.740 19.451 1.00 96.38 89 ILE A CA 1
ATOM 703 C C . ILE A 1 89 ? -22.938 -7.623 20.611 1.00 96.38 89 ILE A C 1
ATOM 705 O O . ILE A 1 89 ? -24.123 -7.915 20.709 1.00 96.38 89 ILE A O 1
ATOM 709 N N . LYS A 1 90 ? -22.054 -7.979 21.549 1.00 95.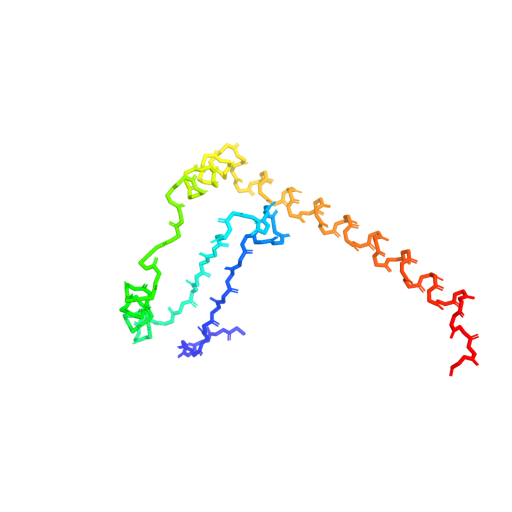44 90 LYS A N 1
ATOM 710 C CA . LYS A 1 90 ? -22.424 -8.799 22.717 1.00 95.44 90 LYS A CA 1
ATOM 711 C C . LYS A 1 90 ? -23.491 -8.148 23.595 1.00 95.44 90 LYS A C 1
ATOM 713 O O . LYS A 1 90 ? -24.313 -8.846 24.172 1.00 95.44 90 LYS A O 1
ATOM 718 N N . LYS A 1 91 ? -23.473 -6.820 23.725 1.00 95.19 91 LYS A N 1
ATOM 719 C CA . LYS A 1 91 ? -24.442 -6.085 24.545 1.00 95.19 91 LYS A CA 1
ATOM 720 C C . LYS A 1 91 ? -25.827 -6.017 23.900 1.00 95.19 91 LYS A C 1
ATOM 722 O O . LYS A 1 91 ? -26.819 -6.087 24.615 1.00 95.19 91 LYS A O 1
ATOM 727 N N . HIS A 1 92 ? -25.890 -5.830 22.584 1.00 95.12 92 HIS A N 1
ATOM 728 C CA . HIS A 1 92 ? -27.134 -5.491 21.885 1.00 95.12 92 HIS A CA 1
ATOM 729 C C . HIS A 1 92 ? -27.712 -6.625 21.035 1.00 95.12 92 HIS A C 1
ATOM 731 O O . HIS A 1 92 ? -28.886 -6.565 20.689 1.00 95.12 92 HIS A O 1
ATOM 737 N N . LEU A 1 93 ? -26.912 -7.640 20.702 1.00 93.12 93 LEU A N 1
ATOM 738 C CA . LEU A 1 93 ? -27.291 -8.748 19.823 1.00 93.12 93 LEU A CA 1
ATOM 739 C C . LEU A 1 93 ? -27.178 -10.119 20.512 1.00 93.12 93 LEU A C 1
ATOM 741 O O . LEU A 1 93 ? -27.300 -11.140 19.848 1.00 93.12 93 LEU A O 1
ATOM 745 N N . ASN A 1 94 ? -26.961 -10.175 21.833 1.00 75.94 94 ASN A N 1
ATOM 746 C CA . ASN A 1 94 ? -27.059 -11.438 22.570 1.00 75.94 94 ASN A CA 1
ATOM 747 C C . ASN A 1 94 ? -28.535 -11.851 22.695 1.00 75.94 94 ASN A C 1
ATOM 749 O O . ASN A 1 94 ? -29.269 -11.252 23.480 1.00 75.94 94 ASN A O 1
ATOM 753 N N . GLY A 1 95 ? -28.946 -12.888 21.962 1.00 71.62 95 GLY A N 1
ATOM 754 C CA . GLY A 1 95 ? -30.292 -13.474 22.050 1.00 71.62 95 GLY A CA 1
ATOM 755 C C . GLY A 1 95 ? -31.158 -13.331 20.794 1.00 71.62 95 GLY A C 1
ATOM 756 O O . GLY A 1 95 ? -32.317 -13.740 20.828 1.00 71.62 95 GLY A O 1
ATOM 757 N N . ILE A 1 96 ? -30.603 -12.782 19.710 1.00 55.03 96 ILE A N 1
ATOM 758 C CA . ILE A 1 96 ? -31.021 -13.081 18.329 1.00 55.03 96 ILE A CA 1
ATOM 759 C C . ILE A 1 96 ? -30.094 -14.188 17.821 1.00 55.03 96 ILE A C 1
ATOM 761 O O . ILE A 1 96 ? -30.585 -15.092 17.115 1.00 55.03 96 ILE A O 1
#

InterPro domains:
  IPR015421 Pyridoxal phosphate-dependent transferase, major domain [G3DSA:3.40.640.10] (1-96)
  IPR015424 Pyridoxal phosphate-dependent transferase [SSF53383] (2-94)
  IPR050859 Class-I pyridoxal-phosphate-dependent aminotransferase-like [PTHR42790] (1-95)

Solvent-accessible surface area (backbone atoms only — not comparable to full-atom values): 5725 Å² total; per-residue (Å²): 134,83,85,82,61,81,58,74,46,80,48,61,35,44,87,75,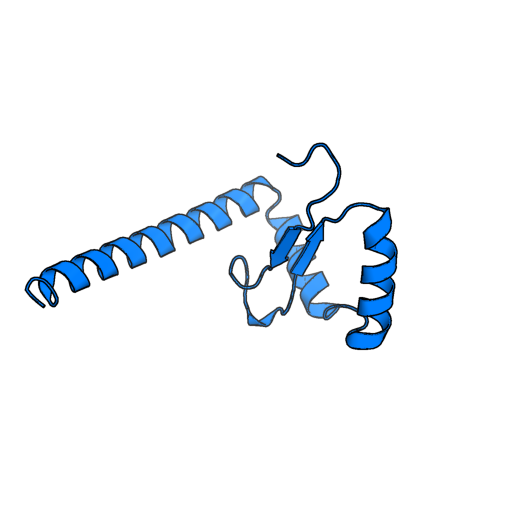78,39,57,88,52,65,47,65,54,71,50,59,36,72,92,54,41,61,60,52,51,54,54,36,50,77,73,64,59,65,68,57,64,68,44,50,52,54,50,48,56,50,46,65,73,39,37,72,67,43,48,50,54,52,54,50,52,51,50,54,54,52,49,52,52,49,52,53,50,53,52,49,44,57,72,76,53,70,89,119

Mean predicted aligned error: 4.25 Å